Protein AF-A0A3S1B6G2-F1 (afdb_monomer_lite)

Sequence (84 aa):
MKQPISQIVKLLSILVFTIAGILFSTLPAYAQTPQCIHGMRIIGEKTIYLSHMPLFNSTCHSYQVLLEATFQEINMNWISKVYS

Structure (mmCIF, N/CA/C/O backbone):
data_AF-A0A3S1B6G2-F1
#
_entry.id   AF-A0A3S1B6G2-F1
#
loop_
_atom_site.group_PDB
_atom_site.id
_atom_site.type_symbol
_atom_site.label_atom_id
_atom_site.label_alt_id
_atom_site.label_comp_id
_atom_site.label_asym_id
_atom_site.label_entity_id
_atom_site.label_seq_id
_atom_site.pdbx_PDB_ins_code
_atom_site.Cartn_x
_atom_site.Cartn_y
_atom_site.Cartn_z
_atom_site.occupancy
_atom_site.B_iso_or_equiv
_atom_site.auth_seq_id
_atom_site.auth_comp_id
_atom_site.auth_asym_id
_atom_site.auth_atom_id
_atom_site.pdbx_PDB_model_num
ATOM 1 N N . MET A 1 1 ? 57.916 -4.988 -21.103 1.00 53.41 1 MET A N 1
ATOM 2 C CA . MET A 1 1 ? 56.732 -4.943 -20.213 1.00 53.41 1 MET A CA 1
ATOM 3 C C . MET A 1 1 ? 55.716 -3.947 -20.770 1.00 53.41 1 MET A C 1
ATOM 5 O O . MET A 1 1 ? 55.922 -2.751 -20.640 1.00 53.41 1 MET A O 1
ATOM 9 N N . LYS A 1 2 ? 54.664 -4.410 -21.458 1.00 59.84 2 LYS A N 1
ATOM 10 C CA . LYS A 1 2 ? 53.602 -3.561 -22.044 1.00 59.84 2 LYS A CA 1
ATOM 11 C C . LYS A 1 2 ? 52.232 -4.081 -21.598 1.00 59.84 2 LYS A C 1
ATOM 13 O O . LYS A 1 2 ? 51.512 -4.637 -22.415 1.00 59.84 2 LYS A O 1
ATOM 18 N N . GLN A 1 3 ? 51.903 -4.006 -20.305 1.00 63.44 3 GLN A N 1
ATOM 19 C CA . GLN A 1 3 ? 50.637 -4.574 -19.803 1.00 63.44 3 GLN A CA 1
ATOM 20 C C . GLN A 1 3 ? 49.880 -3.894 -18.636 1.00 63.44 3 GLN A C 1
ATOM 22 O O . GLN A 1 3 ? 48.919 -4.502 -18.182 1.00 63.44 3 GLN A O 1
ATOM 27 N N . PRO A 1 4 ? 50.137 -2.653 -18.176 1.00 65.88 4 PRO A N 1
ATOM 28 C CA . PRO A 1 4 ? 49.243 -2.077 -17.162 1.00 65.88 4 PRO A CA 1
ATOM 29 C C . PRO A 1 4 ? 48.016 -1.367 -17.765 1.00 65.88 4 PRO A C 1
ATOM 31 O O . PRO A 1 4 ? 46.903 -1.512 -17.270 1.00 65.88 4 PRO A O 1
ATOM 34 N N . ILE A 1 5 ? 48.179 -0.641 -18.876 1.00 73.50 5 ILE A N 1
ATOM 35 C CA . ILE A 1 5 ? 47.168 0.332 -19.332 1.00 73.50 5 ILE A CA 1
ATOM 36 C C . ILE A 1 5 ? 45.907 -0.349 -19.885 1.00 73.50 5 ILE A C 1
ATOM 38 O O . ILE A 1 5 ? 44.796 0.051 -19.560 1.00 73.50 5 ILE A O 1
ATOM 42 N N . SER A 1 6 ? 46.055 -1.419 -20.675 1.00 75.50 6 SER A N 1
ATOM 43 C CA . SER A 1 6 ? 44.901 -2.108 -21.276 1.00 75.50 6 SER A CA 1
ATOM 44 C C . SER A 1 6 ? 44.002 -2.778 -20.231 1.00 75.50 6 SER A C 1
ATOM 46 O O . SER A 1 6 ? 42.783 -2.764 -20.377 1.00 75.50 6 SER A O 1
ATOM 48 N N . GLN A 1 7 ? 44.586 -3.323 -19.160 1.00 77.75 7 GLN A N 1
ATOM 49 C CA . GLN A 1 7 ? 43.822 -3.935 -18.071 1.00 77.75 7 GLN A CA 1
ATOM 50 C C . GLN A 1 7 ? 43.089 -2.868 -17.249 1.00 77.75 7 GLN A C 1
ATOM 52 O O . GLN A 1 7 ? 41.905 -3.022 -16.965 1.00 77.75 7 GLN A O 1
ATOM 57 N N . ILE A 1 8 ? 43.751 -1.742 -16.963 1.00 80.44 8 ILE A N 1
ATOM 58 C CA . ILE A 1 8 ? 43.148 -0.603 -16.256 1.00 80.44 8 ILE A CA 1
ATOM 59 C C . ILE A 1 8 ? 41.944 -0.045 -17.033 1.00 80.44 8 ILE A C 1
ATOM 61 O O . ILE A 1 8 ? 40.886 0.161 -16.445 1.00 80.44 8 ILE A O 1
ATOM 65 N N . VAL A 1 9 ? 42.053 0.114 -18.357 1.00 82.06 9 VAL A N 1
ATOM 66 C CA . VAL A 1 9 ?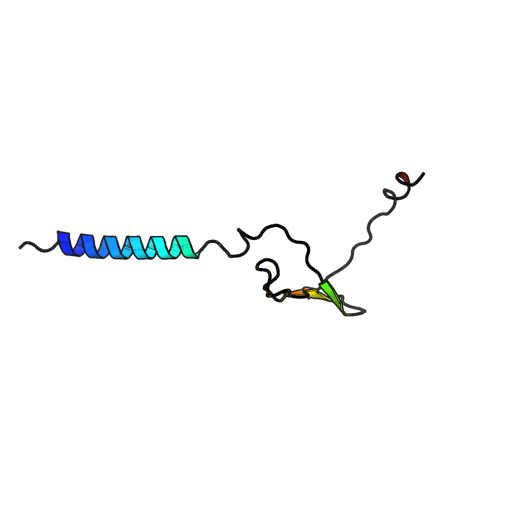 40.940 0.586 -19.207 1.00 82.06 9 VAL A CA 1
ATOM 67 C C . VAL A 1 9 ? 39.755 -0.390 -19.201 1.00 82.06 9 VAL A C 1
ATOM 69 O O . VAL A 1 9 ? 38.602 0.044 -19.162 1.00 82.06 9 VAL A O 1
ATOM 72 N N . LYS A 1 10 ? 40.006 -1.707 -19.187 1.00 83.44 10 LYS A N 1
ATOM 73 C CA . LYS A 1 10 ? 38.946 -2.728 -19.087 1.00 83.44 10 LYS A CA 1
ATOM 74 C C . LYS A 1 10 ? 38.222 -2.687 -17.740 1.00 83.44 10 LYS A C 1
ATOM 76 O O . LYS A 1 10 ? 36.999 -2.737 -17.705 1.00 83.44 10 LYS A O 1
ATOM 81 N N . LEU A 1 11 ? 38.958 -2.556 -16.638 1.00 83.62 11 LEU A N 1
ATOM 82 C CA . LEU A 1 11 ? 38.348 -2.438 -15.311 1.00 83.62 11 LEU A CA 1
ATOM 83 C C . LEU A 1 11 ? 37.536 -1.145 -15.164 1.00 83.62 11 LEU A C 1
ATOM 85 O O . LEU A 1 11 ? 36.410 -1.188 -14.675 1.00 83.62 11 LEU A O 1
ATOM 89 N N . LEU A 1 12 ? 38.069 -0.016 -15.637 1.00 87.44 12 LEU A N 1
ATOM 90 C CA . LEU A 1 12 ? 37.360 1.267 -15.624 1.00 87.44 12 LEU A CA 1
ATOM 91 C C . LEU A 1 12 ? 36.078 1.227 -16.454 1.00 87.44 12 LEU A C 1
ATOM 93 O O . LEU A 1 12 ? 35.053 1.725 -16.004 1.00 87.44 12 LEU A O 1
ATOM 97 N N . SER A 1 13 ? 36.105 0.607 -17.634 1.00 85.00 13 SER A N 1
ATOM 98 C CA . SER A 1 13 ? 34.901 0.479 -18.462 1.00 85.00 13 SER A CA 1
ATOM 99 C C . SER A 1 13 ? 33.834 -0.381 -17.783 1.00 85.00 13 SER A C 1
ATOM 101 O O . SER A 1 13 ? 32.689 0.056 -17.697 1.00 85.00 13 SER A O 1
ATOM 103 N N . ILE A 1 14 ? 34.194 -1.537 -17.214 1.00 87.44 14 ILE A N 1
ATOM 104 C CA . ILE A 1 14 ? 33.251 -2.374 -16.448 1.00 87.44 14 ILE A CA 1
ATOM 105 C C . ILE A 1 14 ? 32.645 -1.591 -15.278 1.00 87.44 14 ILE A C 1
ATOM 107 O O . ILE A 1 14 ? 31.429 -1.638 -15.086 1.00 87.44 14 ILE A O 1
ATOM 111 N N . LEU A 1 15 ? 33.470 -0.848 -14.534 1.00 87.81 15 LEU A N 1
ATOM 112 C CA . LEU A 1 15 ? 33.025 -0.031 -13.405 1.00 87.81 15 LEU A CA 1
ATOM 113 C C . LEU A 1 15 ? 32.046 1.068 -13.844 1.00 87.81 15 LEU A C 1
ATOM 115 O O . LEU A 1 15 ? 31.007 1.255 -13.216 1.00 87.81 15 LEU A O 1
ATOM 119 N N . VAL A 1 16 ? 32.330 1.762 -14.948 1.00 89.12 16 VAL A N 1
ATOM 120 C CA . VAL A 1 16 ? 31.424 2.783 -15.498 1.00 89.12 16 VAL A CA 1
ATOM 121 C C . VAL A 1 16 ? 30.097 2.162 -15.936 1.00 89.12 16 VAL A C 1
ATOM 123 O O . VAL A 1 16 ? 29.046 2.709 -15.609 1.00 89.12 16 VAL A O 1
ATOM 126 N N . PHE A 1 17 ? 30.112 1.008 -16.611 1.00 83.88 17 PHE A N 1
ATOM 127 C CA . PHE A 1 17 ? 28.878 0.328 -17.020 1.00 83.88 17 PHE A CA 1
ATOM 128 C C . PHE A 1 17 ? 28.056 -0.179 -15.829 1.00 83.88 17 PHE A C 1
ATOM 130 O O . PHE A 1 17 ? 26.829 -0.093 -15.862 1.00 83.88 17 PHE A O 1
ATOM 137 N N . THR A 1 18 ? 28.703 -0.657 -14.762 1.00 82.00 18 THR A N 1
ATOM 138 C CA . THR A 1 18 ? 27.996 -1.077 -13.539 1.00 82.00 18 THR A CA 1
ATOM 139 C C . THR A 1 18 ? 27.403 0.110 -12.790 1.00 82.00 18 THR A C 1
ATOM 141 O O . THR A 1 18 ? 26.228 0.061 -12.435 1.00 82.00 18 THR A O 1
ATOM 144 N N . ILE A 1 19 ? 28.156 1.198 -12.604 1.00 82.31 19 ILE A N 1
ATOM 145 C CA . ILE A 1 19 ? 27.644 2.412 -11.949 1.00 82.31 19 ILE A CA 1
ATOM 146 C C . ILE A 1 19 ? 26.491 3.013 -12.760 1.00 82.31 19 ILE A C 1
ATOM 148 O O . ILE A 1 19 ? 25.455 3.336 -12.182 1.00 82.31 19 ILE A O 1
ATOM 152 N N . ALA A 1 20 ? 26.626 3.107 -14.087 1.00 79.31 20 ALA A N 1
ATOM 153 C CA . ALA A 1 20 ? 25.550 3.576 -14.957 1.00 79.31 20 ALA A CA 1
ATOM 154 C C . ALA A 1 20 ? 24.302 2.690 -14.827 1.00 79.31 20 ALA A C 1
ATOM 156 O O . ALA A 1 20 ? 23.217 3.208 -14.577 1.00 79.31 20 ALA A O 1
ATOM 157 N N . GLY A 1 21 ? 24.448 1.364 -14.917 1.00 73.75 21 GLY A N 1
ATOM 158 C CA . GLY A 1 21 ? 23.330 0.428 -14.763 1.00 73.75 21 GLY A CA 1
ATOM 159 C C . GLY A 1 21 ? 22.609 0.564 -13.420 1.00 73.75 21 GLY A C 1
ATOM 160 O O . GLY A 1 21 ? 21.379 0.563 -13.3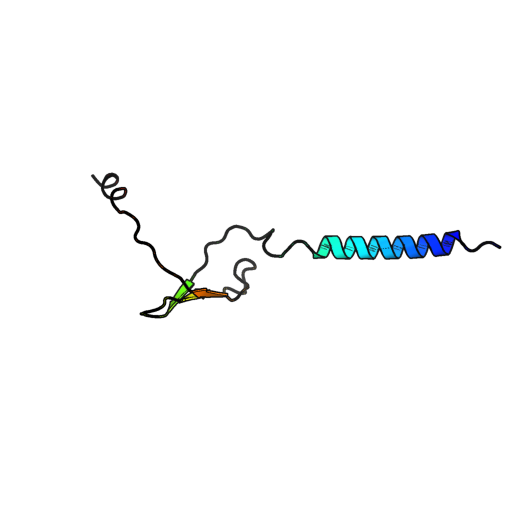84 1.00 73.75 21 GLY A O 1
ATOM 161 N N . ILE A 1 22 ? 23.352 0.754 -12.326 1.00 74.12 22 ILE A N 1
ATOM 162 C CA . ILE A 1 22 ? 22.769 0.980 -10.997 1.00 74.12 22 ILE A CA 1
ATOM 163 C C . ILE A 1 22 ? 22.024 2.322 -10.961 1.00 74.12 22 ILE A C 1
ATOM 165 O O . ILE A 1 22 ? 20.859 2.339 -10.576 1.00 74.12 22 ILE A O 1
ATOM 169 N N . LEU A 1 23 ? 22.629 3.419 -11.432 1.00 65.19 23 LEU A N 1
ATOM 170 C CA . LEU A 1 23 ? 21.989 4.744 -11.451 1.00 65.19 23 LEU A CA 1
ATOM 171 C C . LEU A 1 23 ? 20.697 4.783 -12.284 1.00 65.19 23 LEU A C 1
ATOM 173 O O . LEU A 1 23 ? 19.732 5.426 -11.873 1.00 65.19 23 LEU A O 1
ATOM 177 N N . PHE A 1 24 ? 20.647 4.088 -13.426 1.00 61.62 24 PHE A N 1
ATOM 178 C CA . PHE A 1 24 ? 19.431 4.000 -14.246 1.00 61.62 24 PHE A CA 1
ATOM 179 C C . PHE A 1 24 ? 18.333 3.135 -13.606 1.00 61.62 24 PHE A C 1
ATOM 181 O O . PHE A 1 24 ? 17.159 3.320 -13.920 1.00 61.62 24 PHE A O 1
ATOM 188 N N . SER A 1 25 ? 18.687 2.221 -12.698 1.00 62.06 25 SER A N 1
ATOM 189 C CA . SER A 1 25 ? 17.745 1.283 -12.068 1.00 62.06 25 SER A CA 1
ATOM 190 C C . SER A 1 25 ? 17.168 1.781 -10.736 1.00 62.06 25 SER A C 1
ATOM 192 O O . SER A 1 25 ? 16.253 1.157 -10.204 1.00 62.06 25 SER A O 1
ATOM 194 N N . THR A 1 26 ? 17.693 2.874 -10.167 1.00 57.94 26 THR A N 1
ATOM 195 C CA . THR A 1 26 ? 17.348 3.329 -8.803 1.0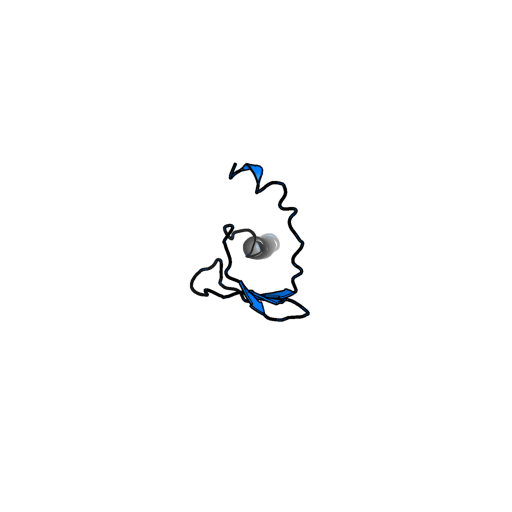0 57.94 26 THR A CA 1
ATOM 196 C C . THR A 1 26 ? 16.356 4.485 -8.730 1.00 57.94 26 THR A C 1
ATOM 198 O O . THR A 1 26 ? 16.118 4.991 -7.634 1.00 57.94 26 THR A O 1
ATOM 201 N N . LEU A 1 27 ? 15.758 4.931 -9.838 1.00 58.25 27 LEU A N 1
ATOM 202 C CA . LEU A 1 27 ? 14.599 5.815 -9.705 1.00 58.25 27 LEU A CA 1
ATOM 203 C C . LEU A 1 27 ? 13.456 4.979 -9.119 1.00 58.25 27 LEU A C 1
ATOM 205 O O . LEU A 1 27 ? 13.057 3.990 -9.737 1.00 58.25 27 LEU A O 1
ATOM 209 N N . PRO A 1 28 ? 12.953 5.304 -7.917 1.00 58.28 28 PRO A N 1
ATOM 210 C CA . PRO A 1 28 ? 11.908 4.495 -7.330 1.00 58.28 28 PRO A CA 1
ATOM 211 C C . PRO A 1 28 ? 10.667 4.607 -8.218 1.00 58.28 28 PRO A C 1
ATOM 213 O O . PRO A 1 28 ? 10.307 5.703 -8.647 1.00 58.28 28 PRO A O 1
ATOM 216 N N . ALA A 1 29 ? 10.012 3.479 -8.496 1.00 55.53 29 ALA A N 1
ATOM 217 C CA . ALA A 1 29 ? 8.895 3.395 -9.441 1.00 55.53 29 ALA A CA 1
ATOM 218 C C . ALA A 1 29 ? 7.754 4.400 -9.162 1.00 55.53 29 ALA A C 1
ATOM 220 O O . ALA A 1 29 ? 7.012 4.750 -10.073 1.00 55.53 29 ALA A O 1
ATOM 221 N N . TYR A 1 30 ? 7.639 4.908 -7.929 1.00 55.28 30 TYR A N 1
ATOM 222 C CA . TYR A 1 30 ? 6.645 5.913 -7.544 1.00 55.28 30 TYR A CA 1
ATOM 223 C C . TYR A 1 30 ? 7.002 7.354 -7.961 1.00 55.28 30 TYR A C 1
ATOM 225 O O . TYR A 1 30 ? 6.126 8.213 -7.977 1.00 55.28 30 TYR A O 1
ATOM 233 N N . ALA A 1 31 ? 8.264 7.664 -8.285 1.00 53.09 31 ALA A N 1
ATOM 234 C CA . ALA A 1 31 ? 8.697 9.035 -8.591 1.00 53.09 31 ALA A CA 1
ATOM 235 C C . ALA A 1 31 ? 8.264 9.523 -9.986 1.00 53.09 31 ALA A C 1
ATOM 237 O O . ALA A 1 31 ? 8.425 10.699 -10.303 1.00 53.09 31 ALA A O 1
ATOM 238 N N . GLN A 1 32 ? 7.729 8.630 -10.822 1.00 55.44 32 GLN A N 1
ATOM 239 C CA . GLN A 1 32 ? 7.344 8.922 -12.206 1.00 55.44 32 GLN A CA 1
ATOM 240 C C . GLN A 1 32 ? 5.853 8.693 -12.485 1.00 55.44 32 GLN A C 1
ATOM 242 O O . GLN A 1 32 ? 5.414 8.872 -13.621 1.00 55.44 32 GLN A O 1
ATOM 247 N N . THR A 1 33 ? 5.058 8.298 -11.487 1.00 59.78 33 THR A N 1
ATOM 248 C CA . THR A 1 33 ? 3.627 8.057 -11.698 1.00 59.78 33 THR A CA 1
ATOM 249 C C . THR A 1 33 ? 2.850 9.372 -11.627 1.00 59.78 33 THR A C 1
ATOM 251 O O . THR A 1 33 ? 3.012 10.109 -10.650 1.00 59.78 33 THR A O 1
ATOM 254 N N . PRO A 1 34 ? 1.995 9.686 -12.618 1.00 67.25 34 PRO A N 1
ATOM 255 C CA . PRO A 1 34 ? 1.086 10.821 -12.513 1.00 67.25 34 PRO A CA 1
ATOM 256 C C . PRO A 1 34 ? 0.209 10.677 -11.263 1.00 67.25 34 PRO A C 1
ATOM 258 O O . PRO A 1 34 ? -0.088 9.566 -10.830 1.00 67.25 34 PRO A O 1
ATOM 261 N N . GLN A 1 35 ? -0.210 11.799 -10.672 1.00 74.50 35 GLN A N 1
ATOM 262 C CA . GLN A 1 35 ? -1.217 11.761 -9.613 1.00 74.50 35 GLN A CA 1
ATOM 263 C C . GLN A 1 35 ? -2.504 11.157 -10.187 1.00 74.50 35 GLN A C 1
ATOM 265 O O . GLN A 1 35 ? -3.061 11.687 -11.148 1.00 74.50 35 GLN A O 1
ATOM 270 N N . CYS A 1 36 ? -2.963 10.049 -9.609 1.00 81.06 36 CYS A N 1
ATOM 271 C CA . CYS A 1 36 ? -4.163 9.344 -10.045 1.00 81.06 36 CYS A CA 1
ATOM 272 C C . CYS A 1 36 ? -5.187 9.272 -8.917 1.00 81.06 36 CYS A C 1
ATOM 274 O O . CYS A 1 36 ? -4.857 9.300 -7.732 1.00 81.06 36 CYS A O 1
ATOM 276 N N . ILE A 1 37 ? -6.456 9.165 -9.301 1.00 88.31 37 ILE A N 1
ATOM 277 C CA . ILE A 1 37 ? -7.549 8.886 -8.371 1.00 88.31 37 ILE A CA 1
ATOM 278 C C . ILE A 1 37 ? -7.697 7.372 -8.271 1.00 88.31 37 ILE A C 1
ATOM 280 O O . ILE A 1 37 ? -7.828 6.697 -9.288 1.00 88.31 37 ILE A O 1
ATOM 284 N N . HIS A 1 38 ? -7.707 6.843 -7.050 1.00 89.38 38 HIS A N 1
ATOM 285 C CA . HIS A 1 38 ? -7.760 5.407 -6.794 1.00 89.38 38 HIS A CA 1
ATOM 286 C C . HIS A 1 38 ? -9.098 5.010 -6.178 1.00 89.38 38 HIS A C 1
ATOM 288 O O . HIS A 1 38 ? -9.530 5.586 -5.179 1.00 89.38 38 HIS A O 1
ATOM 294 N N . GLY A 1 39 ? -9.739 3.995 -6.756 1.00 91.12 39 GLY A N 1
ATOM 295 C CA . GLY A 1 39 ? -10.910 3.366 -6.156 1.00 91.12 39 GLY A CA 1
ATOM 296 C C . GLY A 1 39 ? -10.507 2.523 -4.948 1.00 91.12 39 GLY A C 1
ATOM 297 O O . GLY A 1 39 ? -9.637 1.656 -5.054 1.00 91.12 39 GLY A O 1
ATOM 298 N N . MET A 1 40 ? -11.157 2.758 -3.808 1.00 95.25 40 MET A N 1
ATOM 299 C CA . MET A 1 40 ? -10.933 2.008 -2.572 1.00 95.25 40 MET A CA 1
ATOM 300 C C . MET A 1 40 ? -12.250 1.395 -2.097 1.00 95.25 40 MET A C 1
ATOM 302 O O . MET A 1 40 ? -13.249 2.097 -1.939 1.00 95.25 40 MET A O 1
ATOM 306 N N . ARG A 1 41 ? -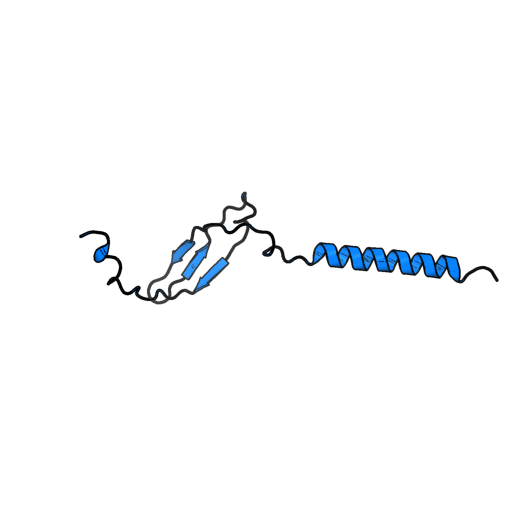12.255 0.089 -1.828 1.00 94.94 41 ARG A N 1
ATOM 307 C CA . ARG A 1 41 ? -13.364 -0.587 -1.157 1.00 94.94 41 ARG A CA 1
ATOM 308 C C . ARG A 1 41 ? -13.216 -0.422 0.352 1.00 94.94 41 ARG A C 1
ATOM 310 O O . ARG A 1 41 ? -12.194 -0.807 0.916 1.00 94.94 41 ARG A O 1
ATOM 317 N N . ILE A 1 42 ? -14.253 0.110 0.990 1.00 95.69 42 ILE A N 1
ATOM 318 C CA . ILE A 1 42 ? -14.344 0.237 2.447 1.00 95.69 42 ILE A CA 1
ATOM 319 C C . ILE A 1 42 ? -14.807 -1.100 3.031 1.00 95.69 42 ILE A C 1
ATOM 321 O O . ILE A 1 42 ? -15.769 -1.696 2.539 1.00 95.69 42 ILE A O 1
ATOM 325 N N . ILE A 1 43 ? -14.104 -1.585 4.054 1.00 95.62 43 ILE A N 1
ATOM 326 C CA . ILE A 1 43 ? -14.394 -2.845 4.745 1.00 95.62 43 ILE A CA 1
ATOM 327 C C . ILE A 1 43 ? -14.232 -2.629 6.253 1.00 95.62 43 ILE A C 1
ATOM 329 O O . ILE A 1 43 ? -13.265 -2.006 6.683 1.00 95.62 43 ILE A O 1
ATOM 333 N N . GLY A 1 44 ? -15.138 -3.198 7.049 1.00 92.88 44 GLY A N 1
ATOM 334 C CA . GLY A 1 44 ? -15.071 -3.181 8.512 1.00 92.88 44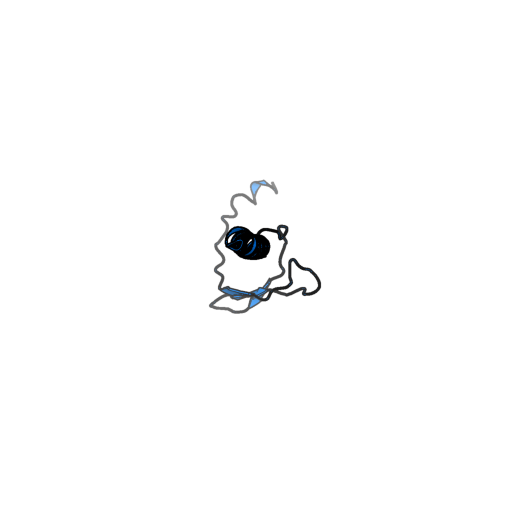 GLY A CA 1
ATOM 335 C C . GLY A 1 44 ? -16.071 -2.223 9.160 1.00 92.88 44 GLY A C 1
ATOM 336 O O . GLY A 1 44 ? -16.640 -1.360 8.499 1.00 92.88 44 GLY A O 1
ATOM 337 N N . GLU A 1 45 ? -16.301 -2.424 10.459 1.00 87.62 45 GLU A N 1
ATOM 338 C CA . GLU A 1 45 ? -17.261 -1.649 11.261 1.00 87.62 45 GLU A CA 1
ATOM 339 C C . GLU A 1 45 ? -16.548 -0.848 12.355 1.00 87.62 45 GLU A C 1
ATOM 341 O O . GLU A 1 45 ? -16.563 0.378 12.344 1.00 87.62 45 GLU A O 1
ATOM 346 N N . LYS A 1 46 ? -15.873 -1.537 13.288 1.00 91.75 46 LYS A N 1
ATOM 347 C CA . LYS A 1 46 ? -15.117 -0.897 14.378 1.00 91.75 46 LYS A CA 1
ATOM 348 C C . LYS A 1 46 ? -13.791 -0.300 13.906 1.00 91.75 46 LYS A C 1
ATOM 350 O O . LYS A 1 46 ? -13.425 0.793 14.322 1.00 91.75 46 LYS A O 1
ATOM 355 N N . THR A 1 47 ? -13.078 -1.040 13.063 1.00 94.50 47 THR A N 1
ATOM 356 C CA . THR A 1 47 ? -11.846 -0.596 12.410 1.00 94.50 47 THR A CA 1
ATOM 357 C C . THR A 1 47 ? -12.109 -0.580 10.918 1.00 94.50 47 THR A C 1
ATOM 359 O O . THR A 1 47 ? -12.587 -1.579 10.373 1.00 94.50 47 THR A O 1
ATOM 362 N N . ILE A 1 48 ? -11.829 0.549 10.273 1.00 96.62 48 ILE A N 1
ATOM 363 C CA . ILE A 1 48 ? -12.041 0.705 8.840 1.00 96.62 48 ILE A CA 1
ATOM 364 C C . ILE A 1 48 ? -10.760 0.359 8.096 1.00 96.62 48 ILE A C 1
ATOM 366 O O . ILE A 1 48 ? -9.692 0.908 8.369 1.00 96.62 48 ILE A O 1
ATOM 370 N N . TYR A 1 49 ? -10.901 -0.503 7.097 1.00 96.81 49 TYR A N 1
ATOM 371 C CA . TYR A 1 49 ? -9.860 -0.813 6.138 1.00 96.81 49 TYR A CA 1
ATOM 372 C C . TYR A 1 49 ? -10.260 -0.345 4.738 1.00 96.81 49 TYR A C 1
ATOM 374 O O . TYR A 1 49 ? -11.396 -0.530 4.295 1.00 96.81 49 TYR A O 1
ATOM 382 N N . LEU A 1 50 ? -9.302 0.240 4.025 1.00 96.75 50 LEU A N 1
ATOM 383 C CA . LEU A 1 50 ? -9.407 0.628 2.626 1.00 96.75 50 LEU A CA 1
ATOM 384 C C . LEU A 1 50 ? -8.624 -0.376 1.782 1.00 96.75 50 LEU A C 1
ATOM 386 O O . LEU A 1 50 ? -7.394 -0.434 1.836 1.00 96.75 50 LEU A O 1
ATOM 390 N N . SER A 1 51 ? -9.340 -1.166 0.990 1.00 95.56 51 SER A N 1
ATOM 391 C CA . SER A 1 51 ? -8.756 -2.109 0.037 1.00 95.56 51 SER A CA 1
ATOM 392 C C . SER A 1 51 ? -8.714 -1.471 -1.348 1.00 95.56 51 SER A C 1
ATOM 394 O O . SER A 1 51 ? -9.757 -1.102 -1.886 1.00 95.56 51 SER A O 1
ATOM 396 N N . HIS A 1 52 ? -7.524 -1.314 -1.930 1.00 94.25 52 HIS A N 1
ATOM 397 C CA . HIS A 1 52 ? -7.405 -0.802 -3.297 1.00 94.25 52 HIS A CA 1
ATOM 398 C C . HIS A 1 52 ? -8.077 -1.753 -4.285 1.00 94.25 52 HIS A C 1
ATOM 400 O O . HIS A 1 52 ? -7.902 -2.969 -4.187 1.00 94.25 52 HIS A O 1
ATOM 406 N N . MET A 1 53 ? -8.835 -1.187 -5.225 1.00 91.88 53 MET A N 1
ATOM 407 C CA . MET A 1 53 ? -9.414 -1.906 -6.355 1.00 91.88 53 MET A CA 1
ATOM 408 C C . MET A 1 53 ? -8.437 -1.826 -7.530 1.00 91.88 53 MET A C 1
ATOM 410 O O . MET A 1 53 ? -8.433 -0.822 -8.246 1.00 91.88 53 MET A O 1
ATOM 414 N N . PRO A 1 54 ? -7.577 -2.839 -7.723 1.00 84.31 54 PRO A N 1
ATOM 415 C CA . PRO A 1 54 ? -6.546 -2.762 -8.735 1.00 84.31 54 PRO A CA 1
ATOM 416 C C . PRO A 1 54 ? -7.151 -2.748 -10.133 1.00 84.31 54 PRO A C 1
ATOM 418 O O . PRO A 1 54 ? -8.106 -3.464 -10.444 1.00 84.31 54 PRO A O 1
ATOM 421 N N . LEU A 1 55 ? -6.511 -1.977 -11.001 1.00 83.25 55 LEU A N 1
ATOM 422 C CA . LEU A 1 55 ? -6.752 -1.991 -12.430 1.00 83.25 55 LEU A CA 1
ATOM 423 C C . LEU A 1 55 ? -5.412 -2.287 -13.103 1.00 83.25 55 LEU A C 1
ATOM 425 O O . LEU A 1 55 ? -4.700 -1.393 -13.547 1.00 83.25 55 LEU A O 1
ATOM 429 N N . PHE A 1 56 ? -5.044 -3.568 -13.131 1.00 79.06 56 PHE A N 1
ATOM 430 C CA . PHE A 1 56 ? -3.702 -4.012 -13.525 1.00 79.06 56 PHE A CA 1
ATOM 431 C C . PHE A 1 56 ? -3.326 -3.709 -14.985 1.00 79.06 56 PHE A C 1
ATOM 433 O O . PHE A 1 56 ? -2.166 -3.864 -15.353 1.00 79.06 56 PHE A O 1
ATOM 440 N N . ASN A 1 57 ? -4.275 -3.265 -15.815 1.00 83.25 57 ASN A N 1
ATOM 441 C CA . ASN A 1 57 ? -4.001 -2.793 -17.174 1.00 83.25 57 ASN A CA 1
ATOM 442 C C . ASN A 1 57 ? -3.539 -1.321 -17.232 1.00 83.25 57 ASN A C 1
ATOM 444 O O . ASN A 1 57 ? -3.129 -0.859 -18.293 1.00 83.25 57 ASN A O 1
ATOM 448 N N . SER A 1 58 ? -3.586 -0.598 -16.110 1.00 82.88 58 SER A N 1
ATOM 449 C CA . SER A 1 58 ? -3.082 0.763 -15.972 1.00 82.88 58 SER A CA 1
ATOM 450 C C . SER A 1 58 ? -1.881 0.754 -15.039 1.00 82.88 58 SER A C 1
ATOM 452 O O . SER A 1 58 ? -1.965 0.300 -13.898 1.00 82.88 58 SER A O 1
ATOM 454 N N . THR A 1 59 ? -0.761 1.297 -15.511 1.00 81.81 59 THR A N 1
ATOM 455 C CA . THR A 1 59 ? 0.488 1.395 -14.739 1.00 81.81 59 THR A CA 1
ATOM 456 C C . THR A 1 59 ? 0.313 2.192 -13.447 1.00 81.81 59 THR A C 1
ATOM 458 O O . THR A 1 59 ? 1.020 1.947 -12.476 1.00 81.81 59 THR A O 1
ATOM 461 N N . CYS A 1 60 ? -0.670 3.097 -13.391 1.00 82.31 60 CYS A N 1
ATOM 462 C CA . CYS A 1 60 ? -0.983 3.849 -12.180 1.00 82.31 60 CYS A CA 1
ATOM 463 C C . CYS A 1 60 ? -1.753 3.031 -11.132 1.00 82.31 60 CYS A C 1
ATOM 465 O O . CYS A 1 60 ? -1.815 3.428 -9.979 1.00 82.31 60 CYS A O 1
ATOM 467 N N . HIS A 1 61 ? -2.338 1.887 -11.498 1.00 86.19 61 HIS A N 1
ATOM 468 C CA . HIS A 1 61 ? -3.159 1.051 -10.612 1.00 86.19 61 HIS A CA 1
ATOM 469 C C . HIS A 1 61 ? -2.632 -0.386 -10.501 1.00 86.19 61 HIS A C 1
ATOM 471 O O . HIS A 1 61 ? -3.320 -1.258 -9.963 1.00 86.19 61 HIS A O 1
ATOM 477 N N . SER A 1 62 ? -1.420 -0.651 -10.998 1.00 85.88 62 SER A N 1
ATOM 478 C CA . SER A 1 62 ? -0.799 -1.977 -11.032 1.00 85.88 62 SER A CA 1
ATOM 479 C C . SER A 1 62 ? -0.134 -2.349 -9.702 1.00 85.88 62 SER A C 1
ATOM 481 O O . SER A 1 62 ? 1.026 -2.757 -9.660 1.00 85.88 62 SER A O 1
ATOM 483 N N . TYR A 1 63 ? -0.858 -2.176 -8.600 1.00 84.62 63 TYR A N 1
ATOM 484 C CA . TYR A 1 63 ? -0.410 -2.543 -7.262 1.00 84.62 63 TYR A CA 1
ATOM 485 C C . TYR A 1 63 ? -1.600 -2.930 -6.383 1.00 84.62 63 TYR A C 1
ATOM 487 O O . TYR A 1 63 ? -2.745 -2.548 -6.635 1.00 84.62 63 TYR A O 1
ATOM 495 N N . GLN A 1 64 ? -1.314 -3.680 -5.322 1.00 89.88 64 GLN A N 1
ATOM 496 C CA . GLN A 1 64 ? -2.290 -4.045 -4.304 1.00 89.88 64 GLN A CA 1
ATOM 497 C C . GLN A 1 64 ? -1.879 -3.422 -2.975 1.00 89.88 64 GLN A C 1
ATOM 499 O O . GLN A 1 64 ? -0.734 -3.563 -2.550 1.00 89.88 64 GLN A O 1
ATOM 504 N N . VAL A 1 65 ? -2.818 -2.751 -2.309 1.00 90.56 65 VAL A N 1
ATOM 505 C CA . VAL A 1 65 ? -2.606 -2.202 -0.968 1.00 90.56 65 VAL A CA 1
ATOM 506 C C . VAL A 1 65 ? -3.854 -2.392 -0.110 1.00 90.56 65 VAL A C 1
ATOM 508 O O . VAL A 1 65 ? -4.982 -2.412 -0.617 1.00 90.56 65 VAL A O 1
ATOM 511 N N . LEU A 1 66 ? -3.629 -2.549 1.191 1.00 94.88 66 LEU A N 1
ATOM 512 C CA . LEU A 1 66 ? -4.642 -2.543 2.236 1.00 94.88 66 LEU A CA 1
ATOM 513 C C . LEU A 1 66 ? -4.185 -1.555 3.308 1.00 94.88 66 LEU A C 1
ATOM 515 O O . LEU A 1 66 ? -3.064 -1.666 3.802 1.00 94.88 66 LEU A O 1
ATOM 519 N N . LEU A 1 67 ? -5.030 -0.583 3.629 1.00 95.69 67 LEU A N 1
ATOM 520 C CA . LEU A 1 67 ? -4.719 0.476 4.586 1.00 95.69 67 LEU A CA 1
ATOM 521 C C . LEU A 1 67 ? -5.735 0.445 5.719 1.00 95.69 67 LEU A C 1
ATOM 523 O O . LEU A 1 67 ? -6.926 0.325 5.456 1.00 95.69 67 LEU A O 1
ATOM 527 N N . GLU A 1 68 ? -5.283 0.588 6.957 1.00 97.31 68 GLU A N 1
ATOM 528 C CA . GLU A 1 68 ? -6.165 0.963 8.063 1.00 97.31 68 GLU A CA 1
ATOM 529 C C . GLU A 1 68 ? -6.395 2.477 8.014 1.00 97.31 68 GLU A C 1
ATOM 531 O O . GLU A 1 68 ? -5.458 3.236 7.752 1.00 97.31 68 GLU A O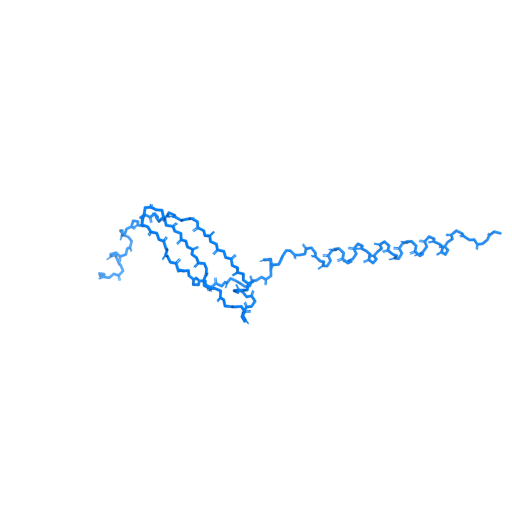 1
ATOM 536 N N . ALA A 1 69 ? -7.633 2.924 8.217 1.00 94.19 69 ALA A N 1
ATOM 537 C CA . ALA A 1 69 ? -7.996 4.329 8.092 1.00 94.19 69 ALA A CA 1
ATOM 538 C C . ALA A 1 69 ? -8.910 4.795 9.229 1.00 94.19 69 ALA A C 1
ATOM 540 O O . ALA A 1 69 ? -9.770 4.059 9.710 1.00 94.19 69 ALA A O 1
ATOM 541 N N . THR A 1 70 ? -8.767 6.073 9.578 1.00 93.62 70 THR A N 1
ATOM 542 C CA . THR A 1 70 ? -9.657 6.791 10.494 1.00 93.62 70 THR A CA 1
ATOM 543 C C . THR A 1 70 ? -10.203 8.014 9.771 1.00 93.62 70 THR A C 1
ATOM 545 O O . THR A 1 70 ? -9.428 8.838 9.285 1.00 93.62 70 THR A O 1
ATOM 548 N N . PHE A 1 71 ? -11.528 8.154 9.705 1.00 86.06 71 PHE A N 1
ATOM 549 C CA . PHE A 1 71 ? -12.160 9.358 9.168 1.00 86.06 71 PHE A CA 1
ATOM 550 C C . PHE A 1 71 ? -12.257 10.422 10.259 1.00 86.06 71 PHE A C 1
ATOM 552 O O . PHE A 1 71 ? -12.740 10.151 11.356 1.00 86.06 71 PHE A O 1
ATOM 559 N N . GLN A 1 72 ? -11.794 11.631 9.954 1.00 84.81 72 GLN A N 1
ATOM 560 C CA . GLN A 1 72 ? -11.960 12.790 10.825 1.00 84.81 72 GLN A CA 1
ATOM 561 C C . GLN A 1 72 ? -13.157 13.606 10.341 1.00 84.81 72 GLN A C 1
ATOM 563 O O . GLN A 1 72 ? -13.347 13.784 9.137 1.00 84.81 72 GLN A O 1
ATOM 568 N N . GLU A 1 73 ? -13.974 14.084 11.277 1.00 79.06 73 GLU A N 1
ATOM 569 C CA . GLU A 1 73 ? -15.086 14.978 10.971 1.00 79.06 73 GLU A CA 1
ATOM 570 C C . GLU A 1 73 ? -14.558 16.265 10.322 1.00 79.06 73 GLU A C 1
ATOM 572 O O . GLU A 1 73 ? -13.644 16.914 10.834 1.00 79.06 73 GLU A O 1
ATOM 577 N N . ILE A 1 74 ? -15.139 16.642 9.184 1.00 71.12 74 ILE A N 1
ATOM 578 C CA . ILE A 1 74 ? -14.878 17.935 8.555 1.00 71.12 74 ILE A CA 1
ATOM 579 C C . ILE A 1 74 ? -15.894 18.921 9.130 1.00 71.12 74 ILE A C 1
ATOM 581 O O . ILE A 1 74 ? -17.099 18.723 8.987 1.00 71.12 74 ILE A O 1
ATOM 585 N N . ASN A 1 75 ? -15.419 20.001 9.755 1.00 65.38 75 ASN A N 1
ATOM 586 C CA . ASN A 1 75 ? -16.281 21.083 10.229 1.00 65.38 75 ASN A CA 1
ATOM 587 C C . ASN A 1 75 ? -17.067 21.687 9.045 1.00 65.38 75 ASN A C 1
ATOM 589 O O . ASN A 1 75 ? -16.505 22.382 8.194 1.00 65.38 75 ASN A O 1
ATOM 593 N N . MET A 1 76 ? -18.374 21.417 9.000 1.00 59.50 76 MET A N 1
ATOM 594 C CA . MET A 1 76 ? -19.259 21.767 7.885 1.00 59.50 76 MET A CA 1
ATOM 595 C C . MET A 1 76 ? -19.666 23.252 7.824 1.00 59.50 76 MET A C 1
ATOM 597 O O . MET A 1 76 ? -20.414 23.630 6.920 1.00 59.50 76 MET A O 1
ATOM 601 N N . ASN A 1 77 ? -19.155 24.127 8.704 1.00 58.72 77 ASN A N 1
ATOM 602 C CA . ASN A 1 77 ? -19.489 25.563 8.678 1.00 58.72 77 ASN A CA 1
ATOM 603 C C . ASN A 1 77 ? -19.112 26.280 7.366 1.00 58.72 77 ASN A C 1
ATOM 605 O O . ASN A 1 77 ? -19.621 27.366 7.100 1.00 58.72 77 ASN A O 1
ATOM 609 N N . TRP A 1 78 ? -18.247 25.698 6.533 1.00 54.47 78 TRP A N 1
ATOM 610 C CA . TRP A 1 78 ? -17.849 26.282 5.247 1.00 54.47 78 TRP A CA 1
ATOM 611 C C . TRP A 1 78 ? -18.779 25.924 4.079 1.00 54.47 78 TRP A C 1
ATOM 613 O O . TRP A 1 78 ? -18.756 26.612 3.062 1.00 54.47 78 TRP A O 1
ATOM 623 N N . ILE A 1 79 ? -19.610 24.882 4.209 1.00 56.31 79 ILE A N 1
ATOM 624 C CA . ILE A 1 79 ? -20.455 24.387 3.106 1.00 56.31 79 ILE A CA 1
ATOM 625 C C . ILE A 1 79 ? -21.808 25.116 3.071 1.00 56.31 79 ILE A C 1
ATOM 627 O O . ILE A 1 79 ? -22.349 25.356 1.993 1.00 56.31 79 ILE A O 1
ATOM 631 N N . SER A 1 80 ? -22.330 25.566 4.219 1.00 53.72 80 SER A N 1
ATOM 632 C CA . SER A 1 80 ? -23.623 26.268 4.283 1.00 53.72 80 SER A CA 1
ATOM 633 C C . SER A 1 80 ? -23.626 27.642 3.600 1.00 53.72 80 SER A C 1
ATOM 635 O O . SER A 1 80 ? -24.684 28.103 3.186 1.00 53.72 80 SER A O 1
ATOM 637 N N . LYS A 1 81 ? -22.461 28.282 3.427 1.00 53.75 81 LYS A N 1
ATOM 638 C CA . LYS A 1 81 ? -22.340 29.615 2.808 1.00 53.75 81 LYS A CA 1
ATOM 639 C C . LYS A 1 81 ? -22.327 29.594 1.272 1.00 53.75 81 LYS A C 1
ATOM 641 O O . LYS A 1 81 ? -22.403 30.645 0.651 1.00 53.75 81 LYS A O 1
ATOM 646 N N . VAL A 1 82 ? -22.198 28.415 0.659 1.00 55.06 82 VAL A N 1
ATOM 647 C CA . VAL A 1 82 ? -22.168 28.256 -0.810 1.00 55.06 82 VAL A CA 1
ATOM 648 C C . VAL A 1 82 ? -23.570 28.005 -1.385 1.00 55.06 82 VAL A C 1
ATOM 650 O O . VAL A 1 82 ? -23.781 28.165 -2.582 1.00 55.06 82 VAL A O 1
ATOM 653 N N . TYR A 1 83 ? -24.545 27.671 -0.535 1.00 46.81 83 TYR A N 1
ATOM 654 C CA . TYR A 1 83 ? -25.921 27.357 -0.938 1.00 46.81 83 TYR A CA 1
ATOM 655 C C . TYR A 1 83 ? -26.975 28.333 -0.378 1.00 46.81 83 TYR A C 1
ATOM 657 O O . TYR A 1 83 ? -28.156 27.990 -0.345 1.00 46.81 83 TYR A O 1
ATOM 665 N N . SER A 1 84 ? -26.566 29.533 0.055 1.00 46.84 84 SER A N 1
ATOM 666 C CA . SER A 1 84 ? -27.457 30.622 0.494 1.00 46.84 84 SER A CA 1
ATOM 667 C C . SER A 1 84 ? -27.396 31.819 -0.441 1.00 46.84 84 SER A C 1
ATOM 669 O O . SER A 1 84 ? -26.250 32.269 -0.675 1.00 46.84 84 SER A O 1
#

Foldseek 3Di:
DPPDPVVVVVVVVVVVVVVVVVVVVPPPLVVPADDDDWDWDWDDDPWTKTWTDADCVDSNRVDTDIDTDDDDDDPCPVVVVVVD

pLDDT: mean 77.7, std 14.82, range [46.81, 97.31]

Secondary structure (DSSP, 8-state):
---SHHHHHHHHHHHHHHHHHHHHH-S-GGGGPPP----EEEE-SSSEEEEE---TTSTTS----EEEE-PPPP-GGGTTTS--

Radius of gyration: 26.15 Å; chains: 1; bounding box: 84×36×36 Å

Organism: NCBI:txid232991